Protein AF-A0A917W1G8-F1 (afdb_monomer_lite)

Radius of gyration: 12.11 Å; chains: 1; bounding box: 29×29×32 Å

Secondary structure (DSSP, 8-state):
--EEEEEEE-TTT--HHHHHHHHHHHHHTT-EEEEEETTEEEEE-SHHHHHHHHHHH--SS--EEEEEEETTHHHHHHHHHHTTGGGG-----

Sequence (93 aa):
MKNIFSFKVCAAAFRVKPMIRFYRYCEKMGQTVYVYGKNKVEEVHQLPELLSFLFANLSRENDCLVVVEGDHVKQLKRALLRAGGAGMLESYA

Organism: NCBI:txid492735

Foldseek 3Di:
DKDKKKWKDAPVLDDLVLLVVLVVVCVVQVKWKWKAADHDIDTDPDPVVVVVVCVVGHDNVIIMMMMIIGNCVVVSVVVCVVVVVPSTDPIDD

Structure (mmCIF, N/CA/C/O backbone):
data_AF-A0A917W1G8-F1
#
_entry.id   AF-A0A917W1G8-F1
#
loop_
_atom_site.group_PDB
_atom_site.id
_atom_site.type_symbol
_atom_site.label_atom_id
_atom_site.label_alt_id
_atom_site.label_comp_id
_atom_site.label_asym_id
_atom_site.label_entity_id
_atom_site.label_seq_id
_atom_site.pdbx_PDB_ins_code
_atom_site.Cartn_x
_atom_site.Cartn_y
_atom_site.Cartn_z
_atom_site.occupancy
_atom_site.B_iso_or_equiv
_atom_site.auth_seq_id
_atom_site.auth_comp_id
_atom_site.auth_asym_id
_atom_site.auth_atom_id
_atom_site.pdbx_PDB_model_num
ATOM 1 N N . MET A 1 1 ? -19.173 -0.723 10.699 1.00 56.22 1 MET A N 1
ATOM 2 C CA . MET A 1 1 ? -18.665 -1.003 9.339 1.00 56.22 1 MET A CA 1
ATOM 3 C C . MET A 1 1 ? -17.297 -0.368 9.230 1.00 56.22 1 MET A C 1
ATOM 5 O O . MET A 1 1 ? -17.202 0.833 9.467 1.00 56.22 1 MET A O 1
ATOM 9 N N . LYS A 1 2 ? -16.263 -1.158 8.933 1.00 72.12 2 LYS A N 1
ATOM 10 C CA . LYS A 1 2 ? -14.924 -0.620 8.682 1.00 72.12 2 LYS A CA 1
ATOM 11 C C . LYS A 1 2 ? -14.963 0.221 7.407 1.00 72.12 2 LYS A C 1
ATOM 13 O O . LYS A 1 2 ? -15.693 -0.104 6.471 1.00 72.12 2 LYS A O 1
ATOM 18 N N . ASN A 1 3 ? -14.236 1.331 7.395 1.00 86.94 3 ASN A N 1
ATOM 19 C CA . ASN A 1 3 ? -14.127 2.159 6.202 1.00 86.94 3 ASN A CA 1
ATOM 20 C C . ASN A 1 3 ? -13.012 1.593 5.321 1.00 86.94 3 ASN A C 1
ATOM 22 O O . ASN A 1 3 ? -12.006 1.108 5.835 1.00 86.94 3 ASN A O 1
ATOM 26 N N . ILE A 1 4 ? -13.183 1.699 4.008 1.00 89.00 4 ILE A N 1
ATOM 27 C CA . ILE A 1 4 ? -12.179 1.297 3.025 1.00 89.00 4 ILE A CA 1
ATOM 28 C C . ILE A 1 4 ? -11.773 2.540 2.236 1.00 89.00 4 ILE A C 1
ATOM 30 O O . ILE A 1 4 ? -12.602 3.403 1.943 1.00 89.00 4 ILE A O 1
ATOM 34 N N . PHE A 1 5 ? -10.489 2.659 1.915 1.00 87.69 5 PHE A N 1
ATOM 35 C CA . PHE A 1 5 ? -10.046 3.519 0.823 1.00 87.69 5 PHE A CA 1
ATOM 36 C C . PHE A 1 5 ? -9.010 2.799 -0.018 1.00 87.69 5 PHE A C 1
ATOM 38 O O . PHE A 1 5 ? -8.245 1.981 0.489 1.00 87.69 5 PHE A O 1
ATOM 45 N N . SER A 1 6 ? -8.964 3.139 -1.298 1.00 90.00 6 SER A N 1
ATOM 46 C CA . SER A 1 6 ? -7.974 2.595 -2.210 1.00 90.00 6 SER A CA 1
ATOM 47 C C . SER A 1 6 ? -7.344 3.690 -3.058 1.00 90.00 6 SER A C 1
ATOM 49 O O . SER A 1 6 ? -7.916 4.775 -3.217 1.00 90.00 6 SER A O 1
ATOM 51 N N . PHE A 1 7 ? -6.142 3.424 -3.559 1.00 89.56 7 PHE A N 1
ATOM 52 C CA . PHE A 1 7 ? -5.451 4.283 -4.512 1.00 89.56 7 PHE A CA 1
ATOM 53 C C . PHE A 1 7 ? -4.460 3.487 -5.357 1.00 89.56 7 PHE A C 1
ATOM 55 O O . PHE A 1 7 ? -3.918 2.469 -4.920 1.00 89.56 7 PHE A O 1
ATOM 62 N N . LYS A 1 8 ? -4.214 3.966 -6.577 1.00 91.50 8 LYS A N 1
ATOM 63 C CA . LYS A 1 8 ? -3.215 3.382 -7.474 1.00 91.50 8 LYS A CA 1
ATOM 64 C C . LYS A 1 8 ? -1.832 3.964 -7.204 1.00 91.50 8 LYS A C 1
ATOM 66 O O . LYS A 1 8 ? -1.669 5.161 -6.985 1.00 91.50 8 LYS A O 1
ATOM 71 N N . VAL A 1 9 ? -0.828 3.104 -7.277 1.00 91.06 9 VAL A N 1
ATOM 72 C CA . VAL A 1 9 ? 0.586 3.461 -7.275 1.00 91.06 9 VAL A CA 1
ATOM 73 C C . VAL A 1 9 ? 1.139 3.082 -8.637 1.00 91.06 9 VAL A C 1
ATOM 75 O O . VAL A 1 9 ? 1.174 1.903 -8.975 1.00 91.06 9 VAL A O 1
ATOM 78 N N . CYS A 1 10 ? 1.586 4.073 -9.403 1.00 90.19 10 CYS A N 1
ATOM 79 C CA . CYS A 1 10 ? 2.300 3.851 -10.655 1.00 90.19 10 CYS A CA 1
ATOM 80 C C . CYS A 1 10 ? 3.812 4.001 -10.451 1.00 90.19 10 CYS A C 1
ATOM 82 O O . CYS A 1 10 ? 4.272 4.728 -9.560 1.00 90.19 10 CYS A O 1
ATOM 84 N N . ALA A 1 11 ? 4.613 3.346 -11.296 1.00 88.81 11 ALA A N 1
ATOM 85 C CA . ALA A 1 11 ? 6.073 3.370 -11.174 1.00 88.81 11 ALA A CA 1
ATOM 86 C C . ALA A 1 11 ? 6.662 4.795 -11.251 1.00 88.81 11 ALA A C 1
ATOM 88 O O . ALA A 1 11 ? 7.629 5.107 -10.558 1.00 88.81 11 ALA A O 1
ATOM 89 N N . ALA A 1 12 ? 6.060 5.682 -12.051 1.00 87.56 12 ALA A N 1
ATOM 90 C CA . ALA A 1 12 ? 6.522 7.062 -12.211 1.00 87.56 12 ALA A CA 1
ATOM 91 C C . ALA A 1 12 ? 6.345 7.908 -10.935 1.00 87.56 12 ALA A C 1
ATOM 93 O O . ALA A 1 12 ? 7.215 8.720 -10.599 1.00 87.56 12 ALA A O 1
ATOM 94 N N . ALA A 1 13 ? 5.242 7.697 -10.209 1.00 84.06 13 ALA A N 1
ATOM 95 C CA . ALA A 1 13 ? 4.915 8.416 -8.978 1.00 84.06 13 ALA A CA 1
ATOM 96 C C . ALA A 1 13 ? 5.484 7.743 -7.720 1.00 84.06 13 ALA A C 1
ATOM 98 O O . ALA A 1 13 ? 5.523 8.360 -6.650 1.00 84.06 13 ALA A O 1
ATOM 99 N N . PHE A 1 14 ? 5.944 6.492 -7.821 1.00 89.19 14 PHE A N 1
ATOM 100 C CA . PHE A 1 14 ? 6.460 5.765 -6.674 1.00 89.19 14 PHE A CA 1
ATOM 101 C C . PHE A 1 14 ? 7.718 6.427 -6.101 1.00 89.19 14 PHE A C 1
ATOM 103 O O . PHE A 1 14 ? 8.706 6.732 -6.781 1.00 89.19 14 PHE A O 1
ATOM 110 N N . ARG A 1 15 ? 7.665 6.656 -4.790 1.00 89.50 15 ARG A N 1
ATOM 111 C CA . ARG A 1 15 ? 8.757 7.194 -3.988 1.00 89.50 15 ARG A CA 1
ATOM 112 C C . ARG A 1 15 ? 8.783 6.434 -2.666 1.00 89.50 15 ARG A C 1
ATOM 114 O O . ARG A 1 15 ? 7.804 6.449 -1.918 1.00 89.50 15 ARG A O 1
ATOM 121 N N . VAL A 1 16 ? 9.929 5.827 -2.355 1.00 91.50 16 VAL A N 1
ATOM 122 C CA . VAL A 1 16 ? 10.114 4.978 -1.164 1.00 91.50 16 VAL A CA 1
ATOM 123 C C . VAL A 1 16 ? 9.794 5.741 0.124 1.00 91.50 16 VAL A C 1
ATOM 125 O O . VAL A 1 16 ? 8.998 5.286 0.937 1.00 91.50 16 VAL A O 1
ATOM 128 N N . LYS A 1 17 ? 10.352 6.945 0.304 1.00 91.50 17 LYS A N 1
ATOM 129 C CA . LYS A 1 17 ? 10.170 7.740 1.531 1.00 91.50 17 LYS A CA 1
ATOM 130 C C . LYS A 1 17 ? 8.693 8.090 1.816 1.00 91.50 17 LYS A C 1
ATOM 132 O O . LYS A 1 17 ? 8.261 7.876 2.950 1.00 91.50 17 LYS A O 1
ATOM 137 N N . PRO A 1 18 ? 7.903 8.601 0.852 1.00 89.12 18 PRO A N 1
ATOM 138 C CA . PRO A 1 18 ? 6.455 8.747 1.011 1.00 89.12 18 PRO A CA 1
ATOM 139 C C . PRO A 1 18 ? 5.723 7.442 1.343 1.00 89.12 18 PRO A C 1
ATOM 141 O O . PRO A 1 18 ? 4.890 7.454 2.245 1.00 89.12 18 PRO A O 1
ATOM 144 N N . MET A 1 19 ? 6.072 6.322 0.700 1.00 92.12 19 MET A N 1
ATOM 145 C CA . MET A 1 19 ? 5.431 5.030 0.977 1.00 92.12 19 MET A CA 1
ATOM 146 C C . MET A 1 19 ? 5.713 4.528 2.402 1.00 92.12 19 MET A C 1
ATOM 148 O O . MET A 1 19 ? 4.804 4.089 3.101 1.00 92.12 19 MET A O 1
ATOM 152 N N . ILE A 1 20 ? 6.951 4.686 2.885 1.00 93.56 20 ILE A N 1
ATOM 153 C CA . ILE A 1 20 ? 7.320 4.379 4.277 1.00 93.56 20 ILE A CA 1
ATOM 154 C C . ILE A 1 20 ? 6.488 5.214 5.257 1.00 93.56 20 ILE A C 1
ATOM 156 O O . ILE A 1 20 ? 5.995 4.693 6.257 1.00 93.56 20 ILE A O 1
ATOM 160 N N . ARG A 1 21 ? 6.329 6.518 4.991 1.00 91.75 21 ARG A N 1
ATOM 161 C CA . ARG A 1 21 ? 5.507 7.398 5.839 1.00 91.75 21 ARG A CA 1
ATOM 162 C C . ARG A 1 21 ? 4.052 6.947 5.851 1.00 91.75 21 ARG A C 1
ATOM 164 O O . ARG A 1 21 ? 3.474 6.853 6.927 1.00 91.75 21 ARG A O 1
ATOM 171 N N . PHE A 1 22 ? 3.490 6.665 4.678 1.00 91.75 22 PHE A N 1
ATOM 172 C CA . PHE A 1 22 ? 2.135 6.144 4.526 1.00 91.75 22 PHE A CA 1
ATOM 173 C C . PHE A 1 22 ? 1.917 4.887 5.379 1.00 91.75 22 PHE A C 1
ATOM 175 O O . PHE A 1 22 ? 1.001 4.863 6.201 1.00 91.75 22 PHE A O 1
ATOM 182 N N . TYR A 1 23 ? 2.793 3.888 5.251 1.00 94.19 23 TYR A N 1
ATOM 183 C 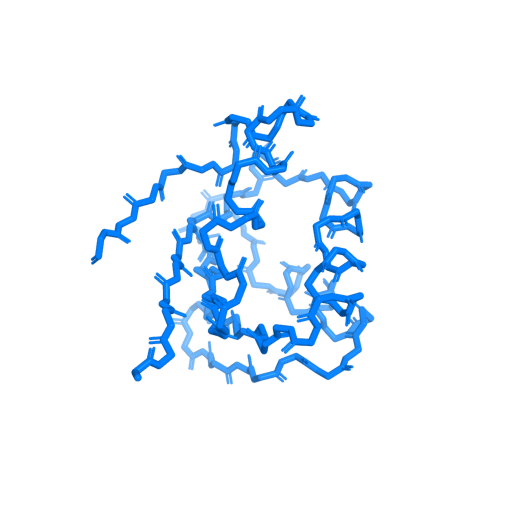CA . TYR A 1 23 ? 2.654 2.630 5.980 1.00 94.19 23 TYR A CA 1
ATOM 184 C C . TYR A 1 23 ? 2.729 2.834 7.495 1.00 94.19 23 TYR A C 1
ATOM 186 O O . TYR A 1 23 ? 1.867 2.358 8.225 1.00 94.19 23 TYR A O 1
ATOM 194 N N . ARG A 1 24 ? 3.694 3.631 7.975 1.00 93.38 24 ARG A N 1
ATOM 195 C CA . ARG A 1 24 ? 3.812 3.952 9.408 1.00 93.38 24 ARG A CA 1
ATOM 196 C C . ARG A 1 24 ? 2.571 4.648 9.967 1.00 93.38 24 ARG A C 1
ATOM 198 O O . ARG A 1 24 ? 2.244 4.461 11.135 1.00 93.38 24 ARG A O 1
ATOM 205 N N . TYR A 1 25 ? 1.875 5.460 9.166 1.00 90.88 25 TYR A N 1
ATOM 206 C CA . TYR A 1 25 ? 0.594 6.031 9.585 1.00 90.88 25 TYR A CA 1
ATOM 207 C C . TYR A 1 25 ? -0.507 4.973 9.679 1.00 90.88 25 TYR A C 1
ATOM 209 O O . TYR A 1 25 ? -1.280 5.018 10.632 1.00 90.88 25 TYR A O 1
ATOM 217 N N . CYS A 1 26 ? -0.566 4.038 8.727 1.00 92.12 26 CYS A N 1
ATOM 218 C CA . CYS A 1 26 ? -1.514 2.923 8.760 1.00 92.12 26 CYS A CA 1
ATOM 219 C C . CYS A 1 26 ? -1.290 2.061 10.008 1.00 92.12 26 CYS A C 1
ATOM 221 O O . CYS A 1 26 ? -2.221 1.868 10.784 1.00 92.12 26 CYS A O 1
ATOM 223 N N . GLU A 1 27 ? -0.041 1.663 10.255 1.00 92.88 27 GLU A N 1
ATOM 224 C CA . GLU A 1 27 ? 0.380 0.876 11.418 1.00 92.88 27 GLU A CA 1
ATOM 225 C C . GLU A 1 27 ? 0.028 1.580 12.736 1.00 92.88 27 GLU A C 1
ATOM 227 O O . GLU A 1 27 ? -0.662 1.016 13.583 1.00 92.88 27 GLU A O 1
ATOM 232 N N . LYS A 1 28 ? 0.395 2.862 12.881 1.00 91.50 28 LYS A N 1
ATOM 233 C CA . LYS A 1 28 ? 0.071 3.657 14.078 1.00 91.50 28 LYS A CA 1
ATOM 234 C C . LYS A 1 28 ? -1.436 3.759 14.341 1.00 91.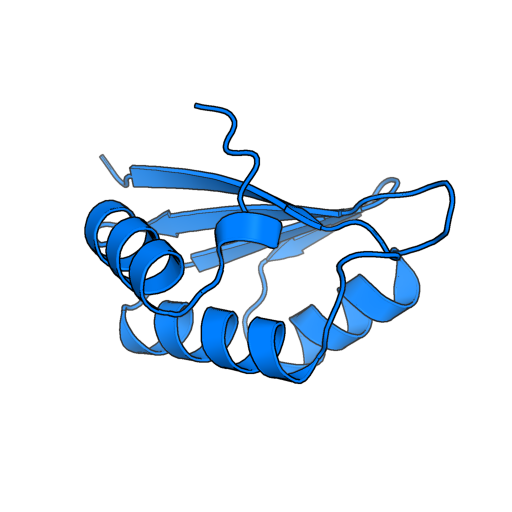50 28 LYS A C 1
ATOM 236 O O . LYS A 1 28 ? -1.845 3.895 15.490 1.00 91.50 28 LYS A O 1
ATOM 241 N N . MET A 1 29 ? -2.250 3.767 13.289 1.00 89.44 29 MET A N 1
ATOM 242 C CA . MET A 1 29 ? -3.706 3.876 13.383 1.00 89.44 29 MET A CA 1
ATOM 243 C C . MET A 1 29 ? -4.409 2.511 13.394 1.00 89.44 29 MET A C 1
ATOM 245 O O . MET A 1 29 ? -5.637 2.484 13.327 1.00 89.44 29 MET A O 1
ATOM 249 N N . GLY A 1 30 ? -3.671 1.396 13.442 1.00 91.00 30 GLY A N 1
ATOM 250 C CA . GLY A 1 30 ? -4.244 0.047 13.413 1.00 91.00 30 GLY A CA 1
ATOM 251 C C . GLY A 1 30 ? -5.058 -0.232 12.147 1.00 91.00 30 GLY A C 1
ATOM 252 O O . GLY A 1 30 ? -6.120 -0.843 12.223 1.00 91.00 30 GLY A O 1
ATOM 253 N N . GLN A 1 31 ? -4.627 0.305 11.003 1.00 91.50 31 GLN A N 1
ATOM 254 C CA . GLN A 1 31 ? -5.262 0.060 9.708 1.00 91.50 31 GLN A CA 1
ATOM 255 C C . GLN A 1 31 ? -4.623 -1.155 9.036 1.00 91.50 31 GLN A C 1
ATOM 257 O O . GLN A 1 31 ? -3.397 -1.272 9.022 1.00 91.50 31 GLN A O 1
ATOM 262 N N . THR A 1 32 ? -5.442 -2.004 8.426 1.00 94.94 32 THR A N 1
ATOM 263 C CA . THR A 1 32 ? -4.967 -3.121 7.606 1.00 94.94 32 THR A CA 1
ATOM 264 C C . THR A 1 32 ? -4.668 -2.618 6.200 1.00 94.94 32 THR A C 1
ATOM 266 O O . THR A 1 32 ?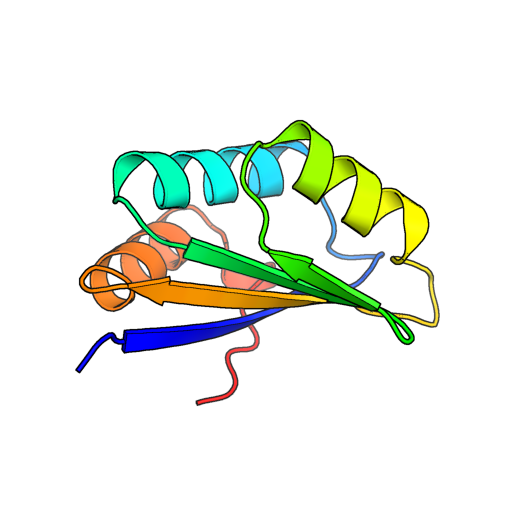 -5.447 -1.843 5.642 1.00 94.94 32 THR A O 1
ATOM 269 N N . VAL A 1 33 ? -3.540 -3.037 5.628 1.00 96.25 33 VAL A N 1
ATOM 270 C CA . VAL A 1 33 ? -3.116 -2.655 4.277 1.00 96.25 33 VAL A CA 1
ATOM 271 C C . VAL A 1 33 ? -3.072 -3.899 3.404 1.00 96.25 33 VAL A C 1
ATOM 273 O O . VAL A 1 33 ? -2.454 -4.891 3.770 1.00 96.25 33 VAL A O 1
ATOM 276 N N . TYR A 1 34 ? -3.672 -3.815 2.225 1.00 96.62 34 TYR A N 1
ATOM 277 C CA . TYR A 1 34 ? -3.592 -4.832 1.187 1.00 96.62 34 TYR A CA 1
ATOM 278 C C . TYR A 1 34 ? -2.986 -4.226 -0.075 1.00 96.62 34 TYR A C 1
ATOM 280 O O . TYR A 1 34 ? -3.225 -3.059 -0.405 1.00 96.62 34 TYR A O 1
ATOM 288 N N . VAL A 1 35 ? -2.225 -5.031 -0.803 1.00 95.94 35 VAL A N 1
ATOM 289 C CA . VAL A 1 35 ? -1.617 -4.654 -2.078 1.00 95.94 35 VAL A CA 1
ATOM 290 C C . VAL A 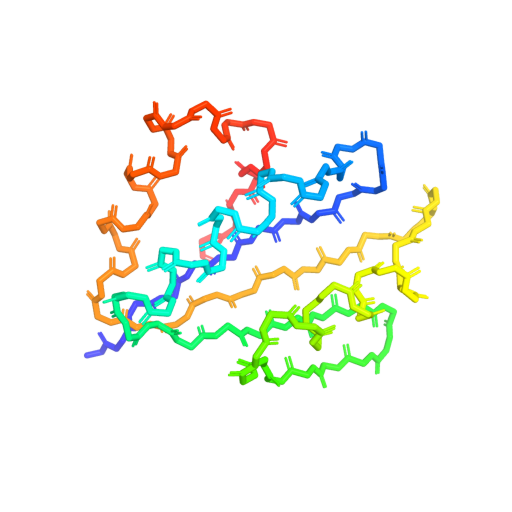1 35 ? -2.027 -5.630 -3.161 1.00 95.94 35 VAL A C 1
ATOM 292 O O . VAL A 1 35 ? -1.971 -6.839 -2.970 1.00 95.94 35 VAL A O 1
ATOM 295 N N . TYR A 1 36 ? -2.428 -5.093 -4.307 1.00 95.25 36 TYR A N 1
ATOM 296 C CA . TYR A 1 36 ? -2.814 -5.857 -5.484 1.00 95.25 36 TYR A CA 1
ATOM 297 C C . TYR A 1 36 ? -1.927 -5.437 -6.653 1.00 95.25 36 TYR A C 1
ATOM 299 O O . TYR A 1 36 ? -1.799 -4.247 -6.939 1.00 95.25 36 TYR A O 1
ATOM 307 N N . GLY A 1 37 ? -1.326 -6.398 -7.347 1.00 90.81 37 GLY A N 1
ATOM 308 C CA . GLY A 1 37 ? -0.454 -6.141 -8.492 1.00 90.81 37 GLY A CA 1
ATOM 309 C C . GLY A 1 37 ? -0.401 -7.343 -9.422 1.00 90.81 37 GLY A C 1
ATOM 310 O O . GLY A 1 37 ? -0.318 -8.476 -8.950 1.00 90.81 37 GLY A O 1
ATOM 311 N N . LYS A 1 38 ? -0.467 -7.094 -10.738 1.00 81.50 38 LYS A N 1
ATOM 312 C CA . LYS A 1 38 ? -0.596 -8.096 -11.815 1.00 81.50 38 LYS A CA 1
ATOM 313 C C . LYS A 1 38 ? -1.680 -9.146 -11.537 1.00 81.50 38 LYS A C 1
ATOM 315 O O . LYS A 1 38 ? -2.797 -8.967 -11.990 1.00 81.50 38 LYS A O 1
ATOM 320 N N . ASN A 1 39 ? -1.353 -10.197 -10.783 1.00 83.00 39 ASN A N 1
ATOM 321 C CA . ASN A 1 39 ? -2.238 -11.315 -10.433 1.00 83.00 39 ASN A CA 1
ATOM 322 C C . ASN A 1 39 ? -2.105 -11.758 -8.963 1.00 83.00 39 ASN A C 1
ATOM 324 O O . ASN A 1 39 ? -2.496 -12.870 -8.614 1.00 83.00 39 ASN A O 1
ATOM 328 N N . LYS A 1 40 ? -1.493 -10.939 -8.105 1.00 88.81 40 LYS A N 1
ATOM 329 C CA . LYS A 1 40 ? -1.304 -11.244 -6.686 1.00 88.81 40 LYS A CA 1
A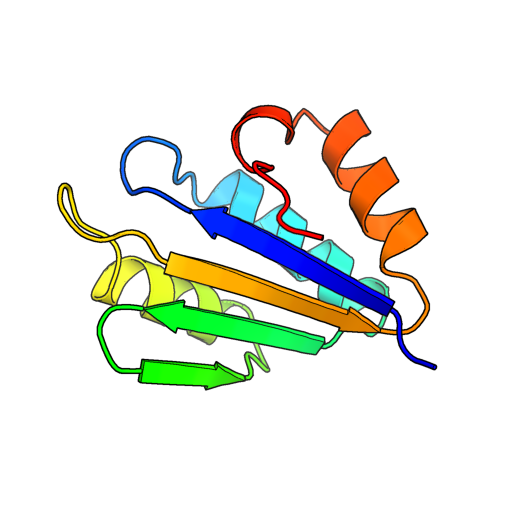TOM 330 C C . LYS A 1 40 ? -2.007 -10.218 -5.820 1.00 88.81 40 LYS A C 1
ATOM 332 O O . LYS A 1 40 ? -1.989 -9.028 -6.134 1.00 88.81 40 LYS A O 1
ATOM 337 N N . VAL A 1 41 ? -2.570 -10.709 -4.722 1.00 93.31 41 VAL A N 1
ATOM 338 C CA . VAL A 1 41 ? -2.955 -9.897 -3.575 1.00 93.31 41 VAL A CA 1
ATOM 339 C C . VAL A 1 41 ? -2.178 -10.370 -2.359 1.00 93.31 41 VAL A C 1
ATOM 341 O O . VAL A 1 41 ? -2.037 -11.576 -2.159 1.00 93.31 41 VAL A O 1
ATOM 344 N N . GLU A 1 42 ? -1.696 -9.431 -1.556 1.00 95.12 42 GLU A N 1
ATOM 345 C CA . GLU A 1 42 ? -1.095 -9.717 -0.256 1.00 95.12 42 GLU A CA 1
ATOM 346 C C . GLU A 1 42 ? -1.656 -8.752 0.794 1.00 95.12 42 GLU A C 1
ATOM 348 O O . GLU A 1 42 ? -1.774 -7.546 0.550 1.00 95.12 42 GLU A O 1
ATOM 353 N N . GLU A 1 43 ? -2.030 -9.289 1.957 1.00 96.88 43 GLU A N 1
ATOM 354 C CA . GLU A 1 43 ? -2.164 -8.489 3.173 1.00 96.88 43 GLU A CA 1
ATOM 355 C C . GLU A 1 43 ? -0.757 -8.182 3.685 1.00 96.88 43 GLU A C 1
ATOM 357 O O . GLU A 1 43 ? 0.103 -9.059 3.742 1.00 96.88 43 GLU A O 1
ATOM 362 N N . VAL A 1 44 ? -0.507 -6.919 4.009 1.00 97.00 44 VAL A N 1
ATOM 363 C CA . VAL A 1 44 ? 0.796 -6.446 4.461 1.00 97.00 44 VAL A CA 1
ATOM 364 C C . VAL A 1 44 ? 0.795 -6.388 5.980 1.00 97.00 44 VAL A C 1
ATOM 366 O O . VAL A 1 44 ? 0.054 -5.600 6.572 1.00 97.00 44 VAL A O 1
ATOM 369 N N . HIS A 1 45 ? 1.697 -7.141 6.603 1.00 96.06 45 HIS A N 1
ATOM 370 C CA . HIS A 1 45 ? 1.871 -7.158 8.055 1.00 96.06 45 HIS A CA 1
ATOM 371 C C . HIS A 1 45 ? 3.080 -6.334 8.513 1.00 96.06 45 HIS A C 1
ATOM 373 O O . HIS A 1 45 ? 3.133 -5.890 9.661 1.00 96.06 45 HIS A O 1
ATOM 379 N N . GLN A 1 46 ? 4.052 -6.105 7.626 1.00 96.56 46 GLN A N 1
ATOM 380 C CA . GLN A 1 46 ? 5.250 -5.314 7.918 1.00 96.56 46 GLN A CA 1
ATOM 381 C C . GLN A 1 46 ? 5.733 -4.510 6.705 1.00 96.56 46 GLN A C 1
ATOM 383 O O . GLN A 1 46 ? 5.586 -4.898 5.548 1.00 96.56 46 GLN A O 1
ATOM 388 N N . LEU A 1 47 ? 6.389 -3.377 6.969 1.00 96.12 47 LEU A N 1
ATOM 389 C CA . LEU A 1 47 ? 6.885 -2.467 5.929 1.00 96.12 47 LEU A CA 1
ATOM 390 C C . LEU A 1 47 ? 7.749 -3.145 4.837 1.00 96.12 47 LEU A C 1
ATOM 392 O O . LEU A 1 47 ? 7.590 -2.780 3.668 1.00 96.12 47 LEU A O 1
ATOM 396 N N . PRO A 1 48 ? 8.663 -4.091 5.149 1.00 96.50 48 PRO A N 1
ATOM 397 C CA . PRO A 1 48 ? 9.455 -4.764 4.120 1.00 96.50 48 PRO A CA 1
ATOM 398 C C . PRO A 1 48 ? 8.617 -5.552 3.108 1.00 96.50 48 PRO A C 1
ATOM 400 O O . PRO A 1 48 ? 8.997 -5.601 1.939 1.00 96.50 48 PRO A O 1
ATOM 403 N N . GLU A 1 49 ? 7.479 -6.117 3.521 1.00 96.19 49 GLU A N 1
ATOM 404 C CA . GLU A 1 49 ? 6.560 -6.838 2.628 1.00 96.19 49 GLU A CA 1
ATOM 405 C C . GLU A 1 49 ? 5.951 -5.879 1.606 1.00 96.19 49 GLU A C 1
ATOM 407 O O . GLU A 1 49 ? 6.067 -6.110 0.405 1.00 96.19 49 GLU A O 1
ATOM 412 N N . LEU A 1 50 ? 5.429 -4.734 2.064 1.00 95.69 50 LEU A N 1
ATOM 413 C CA . LEU A 1 50 ? 4.895 -3.691 1.182 1.00 95.69 50 LEU A CA 1
ATOM 414 C C . LEU A 1 50 ? 5.922 -3.256 0.138 1.00 95.69 50 LEU A C 1
ATOM 416 O O . LEU A 1 50 ? 5.617 -3.171 -1.051 1.00 95.69 50 LEU A O 1
ATOM 420 N N . LEU A 1 51 ? 7.142 -2.945 0.578 1.00 95.62 51 LEU A N 1
ATOM 421 C CA . LEU A 1 51 ? 8.180 -2.463 -0.329 1.00 95.62 51 LEU A CA 1
ATOM 422 C C . LEU A 1 51 ? 8.596 -3.550 -1.320 1.00 95.62 51 LEU A C 1
ATOM 424 O O . LEU A 1 51 ? 8.694 -3.262 -2.511 1.00 95.62 51 LEU A O 1
ATOM 428 N N . SER A 1 52 ? 8.787 -4.785 -0.854 1.00 95.25 52 SER A N 1
ATOM 429 C CA . SER A 1 52 ? 9.160 -5.912 -1.714 1.00 95.25 52 SER A CA 1
ATOM 430 C C . SER A 1 52 ? 8.088 -6.183 -2.766 1.00 95.25 52 SER A C 1
ATOM 432 O O . SER A 1 52 ? 8.411 -6.323 -3.947 1.00 95.25 52 SER A O 1
ATOM 434 N N . PHE A 1 53 ? 6.814 -6.158 -2.371 1.00 95.38 53 PHE A N 1
ATOM 435 C CA . PHE A 1 53 ? 5.694 -6.314 -3.289 1.00 95.38 53 PHE A CA 1
ATOM 436 C C . PHE A 1 53 ? 5.675 -5.214 -4.353 1.00 95.38 53 PHE A C 1
ATOM 438 O O . PHE A 1 53 ? 5.565 -5.504 -5.546 1.00 95.38 53 PHE A O 1
ATOM 445 N N . LEU A 1 54 ? 5.804 -3.948 -3.946 1.00 93.62 54 LEU A N 1
ATOM 446 C CA . LEU A 1 54 ? 5.793 -2.819 -4.876 1.00 93.62 54 LEU A CA 1
ATOM 447 C C . LEU A 1 54 ? 6.986 -2.867 -5.836 1.00 93.62 54 LEU A C 1
ATOM 449 O O . LEU A 1 54 ? 6.796 -2.666 -7.030 1.00 93.62 54 LEU A O 1
ATOM 453 N N . PHE A 1 55 ? 8.192 -3.189 -5.362 1.00 92.88 55 PHE A N 1
ATOM 454 C CA . PHE A 1 55 ? 9.361 -3.333 -6.235 1.00 92.88 55 PHE A CA 1
ATOM 455 C C . PHE A 1 55 ? 9.221 -4.481 -7.240 1.00 92.88 55 PHE A C 1
ATOM 457 O O . PHE A 1 55 ? 9.689 -4.352 -8.369 1.00 92.88 55 PHE A O 1
ATOM 464 N N . ALA A 1 56 ? 8.575 -5.582 -6.854 1.00 93.00 56 ALA A N 1
ATOM 465 C CA . ALA A 1 56 ? 8.382 -6.736 -7.727 1.00 93.00 56 ALA A CA 1
ATOM 466 C C . ALA A 1 56 ? 7.272 -6.533 -8.776 1.00 93.00 56 ALA A C 1
ATOM 468 O O . ALA A 1 56 ? 7.320 -7.144 -9.845 1.00 93.00 56 ALA A O 1
ATOM 469 N N . ASN A 1 57 ? 6.264 -5.706 -8.476 1.00 92.81 57 ASN A N 1
ATOM 470 C CA . ASN A 1 57 ? 5.049 -5.611 -9.292 1.00 92.81 57 ASN A CA 1
ATOM 471 C C . ASN A 1 57 ? 4.890 -4.281 -10.043 1.00 92.81 57 ASN A C 1
ATOM 473 O O . ASN A 1 57 ? 4.219 -4.263 -11.078 1.00 92.81 57 ASN A O 1
ATOM 477 N N . LEU A 1 58 ? 5.523 -3.192 -9.590 1.00 91.19 58 LEU A N 1
ATOM 478 C CA . LEU A 1 58 ? 5.493 -1.917 -10.306 1.00 91.19 58 LEU A CA 1
ATOM 479 C C . LEU A 1 58 ? 6.380 -1.964 -11.549 1.00 91.19 58 LEU A C 1
ATOM 481 O O . LEU A 1 58 ? 7.550 -2.337 -11.504 1.00 91.19 58 LEU A O 1
ATOM 485 N N . SER A 1 59 ? 5.838 -1.506 -12.672 1.00 89.06 59 SER A N 1
ATOM 486 C CA . SER A 1 59 ? 6.597 -1.311 -13.910 1.00 89.06 59 SER A CA 1
ATOM 487 C C . SER A 1 59 ? 6.000 -0.159 -14.715 1.00 89.06 59 SER A C 1
ATOM 489 O O . SER A 1 59 ? 5.000 0.426 -14.309 1.00 89.06 59 SER A O 1
ATOM 491 N N . ARG A 1 60 ? 6.587 0.179 -15.869 1.00 83.56 60 ARG A N 1
ATOM 492 C CA . ARG A 1 60 ? 6.013 1.206 -16.758 1.00 83.56 60 ARG A CA 1
ATOM 493 C C . ARG A 1 60 ? 4.589 0.887 -17.225 1.00 83.56 60 ARG A C 1
ATOM 495 O O . ARG A 1 60 ? 3.845 1.815 -17.502 1.00 83.56 60 ARG A O 1
ATOM 502 N N . GLU A 1 61 ? 4.238 -0.392 -17.306 1.00 86.25 61 GLU A N 1
ATOM 503 C CA . GLU A 1 61 ? 2.950 -0.866 -17.833 1.00 86.25 61 GLU A CA 1
ATOM 504 C C . GLU A 1 61 ? 2.031 -1.435 -16.745 1.00 86.25 61 GLU A C 1
ATOM 506 O O . GLU A 1 61 ? 0.896 -1.797 -17.031 1.00 86.25 61 GLU A O 1
ATOM 511 N N . ASN A 1 62 ? 2.515 -1.549 -15.503 1.00 85.88 62 ASN A N 1
ATOM 512 C CA . ASN A 1 62 ? 1.754 -2.150 -14.412 1.00 85.88 62 ASN A CA 1
ATOM 513 C C . ASN A 1 62 ? 1.778 -1.256 -13.178 1.00 85.88 62 ASN A C 1
ATOM 515 O O . ASN A 1 62 ? 2.844 -0.985 -12.614 1.00 85.88 62 ASN A O 1
ATOM 519 N N . ASP A 1 63 ? 0.578 -0.889 -12.749 1.00 91.81 63 ASP A N 1
ATOM 520 C CA . ASP A 1 63 ? 0.316 -0.216 -11.487 1.00 91.81 63 ASP A CA 1
ATOM 521 C C . ASP A 1 63 ? -0.049 -1.239 -10.407 1.00 91.81 63 ASP A C 1
ATOM 523 O O . ASP A 1 63 ? -0.544 -2.332 -10.696 1.00 91.81 63 ASP A O 1
ATOM 527 N N . CYS A 1 64 ? 0.143 -0.852 -9.149 1.00 94.06 64 CYS A N 1
ATOM 528 C CA . CYS A 1 64 ? -0.382 -1.586 -8.003 1.00 94.06 64 CYS A CA 1
ATOM 529 C C . CYS A 1 64 ? -1.556 -0.822 -7.387 1.00 94.06 64 CYS A C 1
ATOM 531 O O . CYS A 1 64 ? -1.503 0.401 -7.254 1.00 94.06 64 CYS A O 1
ATOM 533 N N . LEU A 1 65 ? -2.595 -1.531 -6.955 1.00 94.12 65 LEU A N 1
ATOM 534 C CA . LEU A 1 65 ? -3.661 -0.967 -6.132 1.00 94.12 65 LEU A CA 1
ATOM 535 C C . LEU A 1 65 ? -3.320 -1.205 -4.661 1.00 94.12 65 LEU A C 1
ATOM 537 O O . LEU A 1 65 ? -3.113 -2.341 -4.238 1.00 94.12 65 LEU A O 1
ATOM 541 N N . VAL A 1 66 ? -3.279 -0.132 -3.882 1.00 94.31 66 VAL A N 1
ATOM 542 C CA . VAL A 1 66 ? -3.169 -0.196 -2.426 1.00 94.31 66 VAL A CA 1
ATOM 543 C C . VAL A 1 66 ? -4.560 0.015 -1.851 1.00 94.31 66 VAL A C 1
ATOM 545 O O . VAL A 1 66 ? -5.225 0.999 -2.178 1.00 94.31 66 VAL A O 1
ATOM 548 N N . VAL A 1 67 ? -4.998 -0.902 -0.997 1.00 93.88 67 VAL A N 1
ATOM 549 C CA . VAL A 1 67 ? -6.275 -0.837 -0.284 1.00 93.88 67 VAL A CA 1
ATOM 550 C C . VAL A 1 67 ? -5.983 -0.763 1.203 1.00 93.88 67 VAL A C 1
ATOM 552 O O . VAL A 1 67 ? -5.121 -1.474 1.709 1.00 93.88 67 VAL A O 1
ATOM 555 N N . VAL A 1 68 ? -6.697 0.099 1.913 1.00 93.44 68 VAL A N 1
ATOM 556 C CA . VAL A 1 68 ? -6.577 0.234 3.360 1.00 93.44 68 VAL A CA 1
ATOM 557 C C . VAL A 1 68 ? -7.953 0.127 3.984 1.00 93.44 68 VAL A C 1
ATOM 559 O O . VAL A 1 68 ? -8.896 0.801 3.562 1.00 93.44 68 VAL A O 1
ATOM 562 N N . GLU A 1 69 ? -8.041 -0.695 5.017 1.00 93.00 69 GLU A N 1
ATOM 563 C CA . GLU A 1 69 ? -9.263 -1.000 5.739 1.00 93.00 69 GLU A CA 1
ATOM 564 C C . GLU A 1 69 ? -9.094 -0.666 7.225 1.00 93.00 69 GLU A C 1
ATOM 566 O O . GLU A 1 69 ? -8.104 -1.035 7.860 1.00 93.00 69 GLU A O 1
ATOM 571 N N . GLY A 1 70 ? -10.081 0.019 7.801 1.00 91.12 70 GLY A N 1
ATOM 572 C CA . GLY A 1 70 ? -10.132 0.253 9.239 1.00 91.12 70 GLY A CA 1
ATOM 573 C C . GLY A 1 70 ? -11.038 1.408 9.651 1.00 91.12 70 GLY A C 1
ATOM 574 O O . GLY A 1 70 ? -11.640 2.114 8.836 1.00 91.12 70 GLY A O 1
ATOM 575 N N . ASP A 1 71 ? -11.148 1.618 10.959 1.00 86.56 71 ASP A N 1
ATOM 576 C CA . ASP A 1 71 ? -12.097 2.590 11.515 1.00 86.56 71 ASP A CA 1
ATOM 577 C C . ASP A 1 71 ? -11.625 4.048 11.363 1.00 86.56 71 ASP A C 1
ATOM 579 O O . ASP A 1 71 ? -12.439 4.974 11.321 1.00 86.56 71 ASP A O 1
ATOM 583 N N . HIS A 1 72 ? -10.319 4.265 11.171 1.00 82.12 72 HIS A N 1
ATOM 584 C CA . HIS A 1 72 ? -9.697 5.591 11.089 1.00 82.12 72 HIS A CA 1
ATOM 585 C C . HIS A 1 72 ? -9.273 6.006 9.672 1.00 82.12 72 HIS A C 1
ATOM 587 O O . HIS A 1 72 ? -8.661 7.064 9.498 1.00 82.12 72 HIS A O 1
ATOM 593 N N . VAL A 1 73 ? -9.675 5.266 8.635 1.00 77.69 73 VAL A N 1
ATOM 594 C CA . VAL A 1 73 ? -9.390 5.572 7.219 1.00 77.69 73 VAL A CA 1
ATOM 595 C C . VAL A 1 73 ? -9.684 7.030 6.840 1.00 77.69 73 VAL A C 1
ATOM 597 O O . VAL A 1 73 ? -8.878 7.682 6.178 1.00 77.69 73 VAL A O 1
ATOM 600 N N . LYS A 1 74 ? -10.808 7.606 7.290 1.00 77.56 74 LYS A N 1
ATOM 601 C CA . LYS A 1 74 ? -11.164 9.007 6.975 1.00 77.56 74 LYS A CA 1
ATOM 602 C C . LYS A 1 74 ? -10.192 10.025 7.587 1.00 77.56 74 LYS A C 1
ATOM 604 O O . LYS A 1 74 ? -10.057 11.143 7.084 1.00 77.56 74 LYS A O 1
ATOM 609 N N . GLN A 1 75 ? -9.558 9.685 8.706 1.00 79.06 75 GLN A N 1
ATOM 610 C CA . GLN A 1 75 ? -8.538 10.518 9.348 1.00 79.06 75 GLN A CA 1
ATOM 611 C C . GLN A 1 75 ? -7.200 10.353 8.623 1.00 79.06 75 GLN A C 1
ATOM 613 O O . GLN A 1 75 ? -6.555 11.352 8.306 1.00 79.06 75 GLN A O 1
ATOM 618 N N . LEU A 1 76 ? -6.858 9.115 8.257 1.00 76.94 76 LEU A N 1
ATOM 619 C CA . LEU A 1 76 ? -5.685 8.781 7.457 1.00 76.94 76 LEU A CA 1
ATOM 620 C C . LEU A 1 76 ? -5.699 9.482 6.089 1.00 76.94 76 LEU A C 1
ATOM 622 O O . LEU A 1 76 ? -4.737 10.169 5.751 1.00 76.94 76 LEU A O 1
ATOM 626 N N . LYS A 1 77 ? -6.813 9.431 5.345 1.00 75.25 77 LYS A N 1
ATOM 627 C CA . LYS A 1 77 ? -6.972 10.138 4.058 1.00 75.25 77 LYS A CA 1
ATOM 628 C C . LYS A 1 77 ? -6.709 11.641 4.200 1.00 75.25 77 LYS A C 1
ATOM 630 O O . LYS A 1 77 ? -5.982 12.226 3.403 1.00 75.25 77 LYS A O 1
ATOM 635 N N . ARG A 1 78 ? -7.243 12.271 5.255 1.00 78.81 78 ARG A N 1
ATOM 636 C CA . ARG A 1 78 ? -7.005 13.697 5.549 1.00 78.81 78 ARG A CA 1
ATOM 637 C C . ARG A 1 78 ? -5.545 13.987 5.905 1.00 78.81 78 ARG A C 1
ATOM 639 O O . ARG A 1 78 ? -5.016 15.007 5.470 1.00 78.81 78 ARG A O 1
ATOM 646 N N . ALA A 1 79 ? -4.896 13.109 6.667 1.00 73.44 79 ALA A N 1
ATOM 647 C CA . ALA A 1 79 ? -3.482 13.244 7.011 1.00 73.44 79 ALA A CA 1
ATOM 648 C C . ALA A 1 79 ? -2.579 13.131 5.771 1.00 73.44 79 ALA A C 1
ATOM 650 O O . ALA A 1 79 ? -1.674 13.946 5.602 1.00 73.44 79 ALA A O 1
ATOM 651 N N . LEU A 1 80 ? -2.869 12.189 4.869 1.00 71.56 80 LEU A N 1
ATOM 652 C CA . LEU A 1 80 ? -2.123 11.996 3.621 1.00 71.56 80 LEU A CA 1
ATOM 653 C C . LEU A 1 80 ? -2.258 13.193 2.670 1.00 71.56 80 LEU A C 1
ATOM 655 O O . LEU A 1 80 ? -1.256 13.643 2.115 1.00 71.56 80 LEU A O 1
ATOM 659 N N . LEU A 1 81 ? -3.462 13.763 2.543 1.00 71.25 81 LEU A N 1
ATOM 660 C CA . LEU A 1 81 ? -3.690 14.980 1.755 1.00 71.25 81 LEU A CA 1
ATOM 661 C C . LEU A 1 81 ? -2.887 16.174 2.298 1.00 71.25 81 LEU A C 1
ATOM 663 O O . LEU A 1 81 ? -2.263 16.899 1.527 1.00 71.25 81 LEU A O 1
ATOM 667 N N . ARG A 1 82 ? -2.839 16.351 3.625 1.00 69.12 82 ARG A N 1
ATOM 668 C CA . ARG A 1 82 ? -2.063 17.427 4.27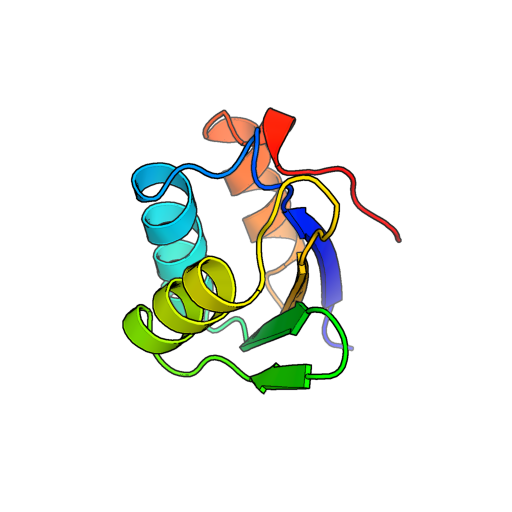4 1.00 69.12 82 ARG A CA 1
ATOM 669 C C . ARG A 1 82 ? -0.549 17.227 4.180 1.00 69.12 82 ARG A C 1
ATOM 671 O O . ARG A 1 82 ? 0.188 18.203 4.167 1.00 69.12 82 ARG A O 1
ATOM 678 N N . ALA A 1 83 ? -0.083 15.982 4.105 1.00 62.94 83 ALA A N 1
ATOM 679 C CA . ALA A 1 83 ? 1.337 15.644 4.027 1.00 62.94 83 ALA A CA 1
ATOM 680 C C . ALA A 1 83 ? 1.944 15.792 2.613 1.00 62.94 83 ALA A C 1
ATOM 682 O O . ALA A 1 83 ? 3.093 15.399 2.406 1.00 62.94 83 ALA A O 1
ATOM 683 N N . GLY A 1 84 ? 1.195 16.334 1.642 1.00 57.28 84 GLY A N 1
ATOM 684 C CA . GLY A 1 84 ? 1.633 16.468 0.248 1.00 57.28 84 GLY A CA 1
ATOM 685 C C . GLY A 1 84 ? 1.448 15.197 -0.591 1.00 57.28 84 GLY A C 1
ATOM 686 O O . GLY A 1 84 ? 2.016 15.089 -1.673 1.00 57.28 84 GLY A O 1
ATOM 687 N N . GLY A 1 85 ? 0.649 14.232 -0.122 1.00 55.69 85 GLY A N 1
ATOM 688 C CA . GLY A 1 85 ? 0.362 12.969 -0.813 1.00 55.69 85 GLY A CA 1
ATOM 689 C C . GLY A 1 85 ? -0.624 13.074 -1.984 1.00 55.69 85 GLY A C 1
ATOM 690 O O . GLY A 1 85 ? -1.101 12.047 -2.454 1.00 55.69 85 GLY A O 1
ATOM 691 N N . ALA A 1 86 ? -0.946 14.282 -2.458 1.00 48.25 86 ALA A N 1
ATOM 692 C CA . ALA A 1 86 ? -1.921 14.501 -3.530 1.00 48.25 86 ALA A CA 1
ATOM 693 C C . ALA A 1 86 ? -1.575 13.743 -4.828 1.00 48.25 86 ALA A C 1
ATOM 695 O O . ALA A 1 86 ? -2.475 13.270 -5.508 1.00 48.25 86 ALA A O 1
ATOM 696 N N . GLY A 1 87 ? -0.284 13.540 -5.124 1.00 49.75 87 GLY A N 1
ATOM 697 C CA . GLY A 1 87 ? 0.163 12.764 -6.290 1.00 49.75 87 GLY A CA 1
ATOM 698 C C . GLY A 1 87 ? 0.007 11.239 -6.173 1.00 49.75 87 GLY A C 1
ATOM 699 O O . GLY A 1 87 ? 0.260 10.544 -7.148 1.00 49.75 87 GLY A O 1
ATOM 700 N N . MET A 1 88 ? -0.376 10.710 -5.003 1.00 52.97 88 MET A N 1
ATOM 701 C CA . MET A 1 88 ? -0.626 9.274 -4.780 1.00 52.97 88 MET A CA 1
ATOM 702 C C . MET A 1 88 ? -2.114 8.908 -4.763 1.00 52.97 88 MET A C 1
ATOM 704 O O . MET A 1 88 ? -2.434 7.730 -4.706 1.00 52.97 88 MET A O 1
ATOM 708 N N . LEU A 1 89 ? -3.030 9.879 -4.741 1.00 52.34 89 LEU A N 1
ATOM 709 C CA . LEU A 1 89 ? -4.434 9.637 -4.403 1.00 52.34 89 LEU A CA 1
ATOM 710 C C . LEU A 1 89 ? -5.362 9.908 -5.593 1.00 52.34 89 LEU A C 1
ATOM 712 O O . LEU A 1 89 ? -6.131 10.864 -5.571 1.00 52.34 89 LEU A O 1
ATOM 716 N N . GLU A 1 90 ? -5.370 9.019 -6.585 1.00 49.81 90 GLU A N 1
ATOM 717 C CA . GLU A 1 90 ? -6.608 8.779 -7.337 1.00 49.81 90 GLU A CA 1
ATOM 718 C C . GLU A 1 90 ? -7.445 7.783 -6.532 1.00 49.81 90 GLU A C 1
ATOM 720 O O . GLU A 1 90 ? -7.184 6.579 -6.554 1.00 49.81 90 GLU A O 1
ATOM 725 N N . SER A 1 91 ? -8.389 8.290 -5.729 1.00 47.88 91 SER A N 1
ATOM 726 C CA . SER A 1 91 ? -9.236 7.423 -4.905 1.00 47.88 91 SER A CA 1
ATOM 727 C C . SER A 1 91 ? -10.449 6.942 -5.686 1.00 47.88 91 SER A C 1
ATOM 729 O O . SER A 1 91 ? -11.252 7.772 -6.111 1.00 47.88 91 SER A O 1
ATOM 731 N N . TYR A 1 92 ? -10.627 5.628 -5.773 1.00 46.09 92 TYR A N 1
ATOM 732 C CA . TYR A 1 92 ? -11.885 5.015 -6.188 1.00 46.09 92 TYR A CA 1
ATOM 733 C C . TYR A 1 92 ? -12.709 4.747 -4.921 1.00 46.09 92 TYR A C 1
ATOM 735 O O . TYR A 1 92 ? -12.155 4.307 -3.906 1.00 46.09 92 TYR A O 1
ATOM 743 N N . ALA A 1 93 ? -13.975 5.175 -4.957 1.00 39.16 93 ALA A N 1
ATOM 744 C CA . ALA A 1 93 ? -14.920 5.115 -3.841 1.00 39.16 93 ALA A CA 1
ATOM 745 C C . ALA A 1 93 ? -15.323 3.677 -3.506 1.00 39.16 93 ALA A C 1
ATOM 747 O O . ALA A 1 93 ? -15.432 2.871 -4.456 1.00 39.16 93 ALA A O 1
#

pLDDT: mean 84.47, std 14.35, range [39.16, 97.0]